Protein AF-A0A6I7QFS3-F1 (afdb_monomer)

Structure (mmCIF, N/CA/C/O backbone):
data_AF-A0A6I7QFS3-F1
#
_entry.id   AF-A0A6I7QFS3-F1
#
loop_
_atom_site.group_PDB
_atom_site.id
_atom_site.type_symbol
_atom_site.label_atom_id
_atom_site.label_alt_id
_atom_site.label_comp_id
_atom_site.label_asym_id
_atom_site.label_entity_id
_atom_site.label_seq_id
_atom_site.pdbx_PDB_ins_code
_atom_site.Cartn_x
_atom_site.Cartn_y
_atom_site.Cartn_z
_atom_site.occupancy
_atom_site.B_iso_or_equiv
_atom_site.auth_seq_id
_atom_site.auth_comp_id
_atom_site.auth_asym_id
_atom_site.auth_atom_id
_atom_site.pdbx_PDB_model_num
ATOM 1 N N . MET A 1 1 ? -17.025 -2.621 17.601 1.00 72.44 1 MET A N 1
ATOM 2 C CA . MET A 1 1 ? -15.730 -2.812 16.902 1.00 72.44 1 MET A CA 1
ATOM 3 C C . MET A 1 1 ? -15.486 -1.619 15.995 1.00 72.44 1 MET A C 1
ATOM 5 O O . MET A 1 1 ? -16.451 -1.124 15.425 1.00 72.44 1 MET A O 1
ATOM 9 N N . LYS A 1 2 ? -14.246 -1.127 15.874 1.00 81.94 2 LYS A N 1
ATOM 10 C CA . LYS A 1 2 ? -13.937 -0.115 14.851 1.00 81.94 2 LYS A CA 1
ATOM 11 C C . LYS A 1 2 ? -13.997 -0.781 13.469 1.00 81.94 2 LYS A C 1
ATOM 13 O O . LYS A 1 2 ? -13.547 -1.924 13.361 1.00 81.94 2 LYS A O 1
ATOM 18 N N . PRO A 1 3 ? -14.548 -0.113 12.443 1.00 92.62 3 PRO A N 1
ATOM 19 C CA . PRO A 1 3 ? -14.563 -0.658 11.091 1.00 92.62 3 PRO A CA 1
ATOM 20 C C . PRO A 1 3 ? -13.133 -0.920 10.609 1.00 92.62 3 PRO A C 1
ATOM 22 O O . PRO A 1 3 ? -12.203 -0.186 10.962 1.00 92.62 3 PRO A O 1
ATOM 25 N N . PHE A 1 4 ? -12.952 -1.981 9.821 1.00 96.12 4 PHE A N 1
ATOM 26 C CA . PHE A 1 4 ? -11.658 -2.269 9.213 1.00 96.12 4 PHE A CA 1
ATOM 27 C C . PHE A 1 4 ? -11.328 -1.173 8.184 1.00 96.12 4 PHE A C 1
ATOM 29 O O . PHE A 1 4 ? -12.190 -0.830 7.370 1.00 96.12 4 PHE A O 1
ATOM 36 N N . PRO A 1 5 ? -10.128 -0.572 8.231 1.00 96.25 5 PRO A N 1
ATOM 37 C CA . PRO A 1 5 ? -9.757 0.484 7.300 1.00 96.25 5 PRO A CA 1
ATOM 38 C C . PRO A 1 5 ? -9.605 -0.092 5.892 1.00 96.25 5 PRO A C 1
ATOM 40 O O . PRO A 1 5 ? -8.934 -1.100 5.703 1.00 96.25 5 PRO A O 1
ATOM 43 N N . LEU A 1 6 ? -10.192 0.581 4.905 1.00 96.81 6 LEU A N 1
ATOM 44 C CA . LEU A 1 6 ? -10.056 0.228 3.496 1.00 96.81 6 LEU A CA 1
ATOM 45 C C . LEU A 1 6 ? -9.241 1.302 2.782 1.00 96.81 6 LEU A C 1
ATOM 47 O O . LEU A 1 6 ? -9.631 2.470 2.745 1.00 96.81 6 LEU A O 1
ATOM 51 N N . TYR A 1 7 ? -8.110 0.898 2.212 1.00 96.56 7 TYR A N 1
ATOM 52 C CA . TYR A 1 7 ? -7.267 1.748 1.378 1.00 96.56 7 TYR A CA 1
ATOM 53 C C . TYR A 1 7 ? -7.291 1.223 -0.055 1.00 96.56 7 TYR A C 1
ATOM 55 O O . TYR A 1 7 ? -7.169 0.022 -0.282 1.00 96.56 7 TYR A O 1
ATOM 63 N N . ARG A 1 8 ? -7.452 2.126 -1.028 1.00 96.38 8 ARG A N 1
ATOM 64 C CA . ARG A 1 8 ? -7.285 1.786 -2.444 1.00 96.38 8 ARG A CA 1
ATOM 65 C C . ARG A 1 8 ? -5.796 1.765 -2.770 1.00 96.38 8 ARG A C 1
ATOM 67 O O . ARG A 1 8 ? -5.083 2.692 -2.389 1.00 96.38 8 ARG A O 1
ATOM 74 N N . GLN A 1 9 ? -5.352 0.732 -3.475 1.00 95.00 9 GLN A N 1
ATOM 75 C CA . GLN A 1 9 ? -4.007 0.708 -4.039 1.00 95.00 9 GLN A CA 1
ATOM 76 C C . GLN A 1 9 ? -3.914 1.740 -5.169 1.00 95.00 9 GLN A C 1
ATOM 78 O O . GLN A 1 9 ? -4.835 1.857 -5.980 1.00 95.00 9 GLN A O 1
ATOM 83 N N . HIS A 1 10 ? -2.839 2.527 -5.176 1.00 90.88 10 HIS A N 1
ATOM 84 C CA . HIS A 1 10 ? -2.626 3.569 -6.182 1.00 90.88 10 HIS A CA 1
ATOM 85 C C . HIS A 1 10 ? -1.913 3.022 -7.420 1.00 90.88 10 HIS A C 1
ATOM 87 O O . HIS A 1 10 ? -2.199 3.473 -8.524 1.00 90.88 10 HIS A O 1
ATOM 93 N N . ASP A 1 11 ? -1.033 2.038 -7.230 1.00 93.38 11 ASP A N 1
ATOM 94 C CA . ASP A 1 11 ? -0.388 1.280 -8.296 1.00 93.38 11 ASP A CA 1
ATOM 95 C C . ASP A 1 11 ? -0.921 -0.165 -8.343 1.00 93.38 11 ASP A C 1
ATOM 97 O O . ASP A 1 11 ? -1.399 -0.705 -7.338 1.00 93.38 11 ASP A O 1
ATOM 101 N N . GLN A 1 12 ? -0.849 -0.815 -9.507 1.00 93.69 12 GLN A N 1
ATOM 102 C CA . GLN A 1 12 ? -1.225 -2.224 -9.653 1.00 93.69 12 GLN A CA 1
ATOM 103 C C . GLN A 1 12 ? -0.363 -3.132 -8.758 1.00 93.69 12 GLN A C 1
ATOM 105 O O . GLN A 1 12 ? -0.874 -4.100 -8.191 1.00 93.69 12 GLN A O 1
ATOM 110 N N . MET A 1 13 ? 0.906 -2.769 -8.566 1.00 95.44 13 MET A N 1
ATOM 111 C CA . MET A 1 13 ? 1.901 -3.551 -7.833 1.00 95.44 13 MET A CA 1
ATOM 112 C C . MET A 1 13 ? 1.851 -3.329 -6.311 1.00 95.44 13 MET A C 1
ATOM 114 O O . MET A 1 13 ? 2.469 -4.068 -5.548 1.00 95.44 13 MET A O 1
ATOM 118 N N . ASP A 1 14 ? 1.061 -2.359 -5.839 1.00 95.81 14 ASP A N 1
ATOM 119 C CA . ASP A 1 14 ? 0.933 -1.996 -4.419 1.00 95.81 14 ASP A CA 1
ATOM 120 C C . ASP A 1 14 ? -0.022 -2.890 -3.613 1.00 95.81 14 ASP A C 1
ATOM 122 O O . ASP A 1 14 ? -0.357 -2.557 -2.469 1.00 95.81 14 ASP A O 1
ATOM 126 N N . CYS A 1 15 ? -0.504 -3.999 -4.173 1.00 95.75 15 CYS A N 1
ATOM 127 C CA . CYS A 1 15 ? -1.498 -4.844 -3.512 1.00 95.75 15 CYS A CA 1
ATOM 128 C C . CYS A 1 15 ? -1.035 -5.292 -2.109 1.00 95.75 15 CYS A C 1
ATOM 130 O O . CYS A 1 15 ? -1.772 -5.132 -1.136 1.00 95.75 15 CYS A O 1
ATOM 132 N N . GLY A 1 16 ? 0.216 -5.743 -1.964 1.00 96.19 16 GLY A N 1
ATOM 133 C CA . GLY A 1 16 ? 0.781 -6.147 -0.672 1.00 96.19 16 GLY A CA 1
ATOM 134 C C . GLY A 1 16 ? 0.980 -4.991 0.3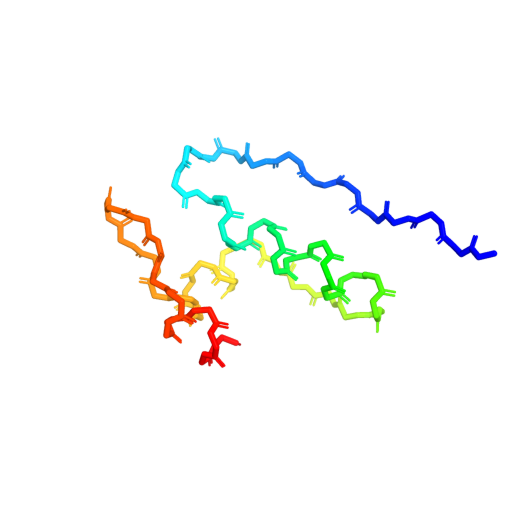20 1.00 96.19 16 GLY A C 1
ATOM 135 O O . GLY A 1 16 ? 0.402 -5.045 1.409 1.00 96.19 16 GLY A O 1
ATOM 136 N N . PRO A 1 17 ? 1.720 -3.915 -0.023 1.00 97.00 17 PRO A N 1
ATOM 137 C CA . PRO A 1 17 ? 1.901 -2.756 0.859 1.00 97.00 17 PRO A CA 1
ATOM 138 C C . PRO A 1 17 ? 0.581 -2.109 1.294 1.00 97.00 17 PRO A C 1
ATOM 140 O O . PRO A 1 17 ? 0.444 -1.675 2.438 1.00 97.00 17 PRO A O 1
ATOM 143 N N . THR A 1 18 ? -0.427 -2.084 0.416 1.00 97.75 18 THR A N 1
ATOM 144 C CA . THR A 1 18 ? -1.759 -1.556 0.744 1.00 97.75 18 THR A CA 1
ATOM 145 C C . THR A 1 18 ? -2.469 -2.439 1.772 1.00 97.75 18 THR A C 1
ATOM 147 O O . THR A 1 18 ? -3.009 -1.921 2.753 1.00 97.75 18 THR A O 1
ATOM 150 N N . CYS A 1 19 ? -2.423 -3.766 1.612 1.00 97.44 19 CYS A N 1
ATOM 151 C CA . CYS A 1 19 ? -2.934 -4.710 2.608 1.00 97.44 19 CYS A CA 1
ATOM 152 C C . CYS A 1 19 ? -2.228 -4.548 3.958 1.00 97.44 19 CYS A C 1
ATOM 154 O O . CYS A 1 19 ? -2.894 -4.435 4.990 1.00 97.44 19 CYS A O 1
ATOM 156 N N . LEU A 1 20 ? -0.896 -4.437 3.953 1.00 97.19 20 LEU A N 1
ATOM 157 C CA . LEU A 1 20 ? -0.107 -4.224 5.165 1.00 97.19 20 LEU A CA 1
ATOM 158 C C . LEU A 1 20 ? -0.493 -2.910 5.863 1.00 97.19 20 LEU A C 1
ATOM 160 O O . LEU A 1 20 ? -0.642 -2.878 7.086 1.00 97.19 20 LEU A O 1
ATOM 164 N N . ARG A 1 21 ? -0.769 -1.844 5.098 1.00 97.50 21 ARG A N 1
ATOM 165 C CA . ARG A 1 21 ? -1.276 -0.571 5.631 1.00 97.50 21 ARG A CA 1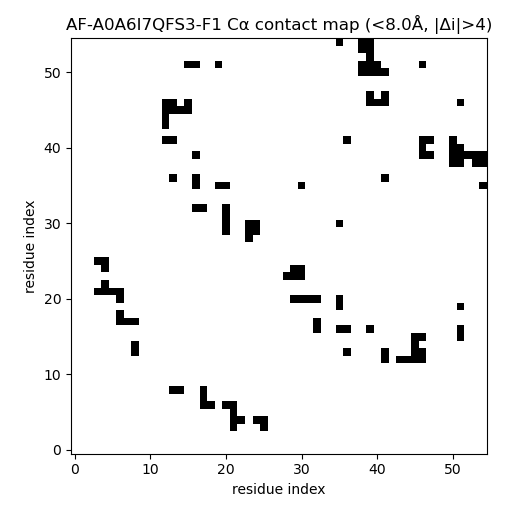
ATOM 166 C C . ARG A 1 21 ? -2.631 -0.721 6.314 1.00 97.50 21 ARG A C 1
ATOM 168 O O . ARG A 1 21 ? -2.829 -0.148 7.387 1.00 97.50 21 ARG A O 1
ATOM 175 N N . MET A 1 22 ? -3.565 -1.452 5.703 1.00 97.88 22 MET A N 1
ATOM 176 C CA . MET A 1 22 ? -4.891 -1.691 6.282 1.00 97.88 22 MET A CA 1
ATOM 177 C C . MET A 1 22 ? -4.783 -2.464 7.603 1.00 97.88 22 MET A C 1
ATOM 179 O O . MET A 1 22 ? -5.327 -2.027 8.618 1.00 97.88 22 MET A O 1
ATOM 183 N N . VAL A 1 23 ? -4.006 -3.551 7.625 1.00 97.19 23 VAL A N 1
ATOM 184 C CA . VAL A 1 23 ? -3.770 -4.352 8.837 1.00 97.19 23 VAL A CA 1
ATOM 185 C C . VAL A 1 23 ? -3.099 -3.512 9.926 1.00 97.19 23 VAL A C 1
ATOM 187 O O . VAL A 1 23 ? -3.607 -3.427 11.044 1.00 97.19 23 VAL A O 1
ATOM 190 N N . ALA A 1 24 ? -2.011 -2.807 9.607 1.00 96.88 24 ALA A N 1
ATOM 191 C CA . ALA A 1 24 ? -1.315 -1.944 10.559 1.00 96.88 24 ALA A CA 1
ATOM 192 C C . ALA A 1 24 ? -2.251 -0.890 11.172 1.00 96.88 24 ALA A C 1
ATOM 194 O O . ALA A 1 24 ? -2.302 -0.739 12.396 1.00 96.88 24 ALA A O 1
ATOM 195 N N . LYS A 1 25 ? -3.048 -0.215 10.333 1.00 97.06 25 LYS A N 1
ATOM 196 C CA . LYS A 1 25 ? -4.020 0.797 10.763 1.00 97.06 25 LYS A CA 1
ATOM 197 C C . LYS A 1 25 ? -5.111 0.206 11.650 1.00 97.06 25 LYS A C 1
ATOM 199 O O . LYS A 1 25 ? -5.506 0.858 12.619 1.00 97.06 25 LYS A O 1
ATOM 204 N N . HIS A 1 26 ? -5.577 -1.008 11.358 1.00 96.62 26 HIS A N 1
ATOM 205 C CA . HIS A 1 26 ? -6.543 -1.713 12.199 1.00 96.62 26 HIS A CA 1
ATOM 206 C C . HIS A 1 26 ? -6.000 -1.937 13.619 1.00 96.62 26 HIS A C 1
ATOM 208 O O . HIS A 1 26 ? -6.723 -1.742 14.594 1.00 96.62 26 HIS A O 1
ATOM 214 N N . HIS A 1 27 ? -4.702 -2.223 13.740 1.00 96.38 27 HIS A N 1
ATOM 215 C CA . HIS A 1 27 ? -3.994 -2.371 15.016 1.00 96.38 27 HIS A CA 1
ATOM 216 C C . HIS A 1 27 ? -3.424 -1.054 15.581 1.00 96.38 27 HIS A C 1
ATOM 218 O O . HIS A 1 27 ? -2.579 -1.072 16.474 1.00 96.38 27 HIS A O 1
ATOM 224 N N . GLY A 1 28 ? -3.867 0.104 15.080 1.00 95.94 28 GLY A N 1
ATOM 225 C CA . GLY A 1 28 ? -3.482 1.422 15.601 1.00 95.94 28 GLY A CA 1
ATOM 226 C C . GLY A 1 28 ? -2.113 1.93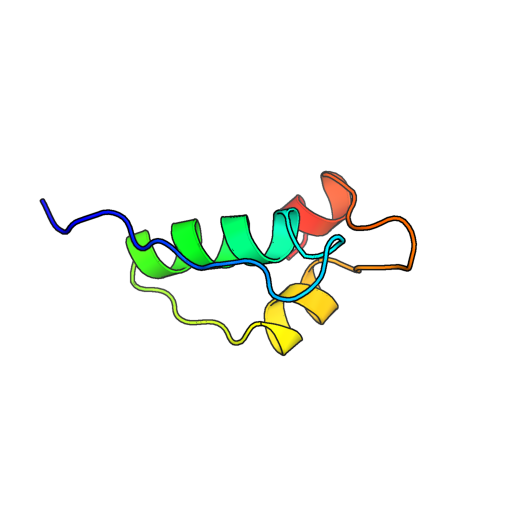9 15.143 1.00 95.94 28 GLY A C 1
ATOM 227 O O . GLY A 1 28 ? -1.717 3.037 15.538 1.00 95.94 28 GLY A O 1
ATOM 228 N N . ARG A 1 29 ? -1.403 1.210 14.277 1.00 96.3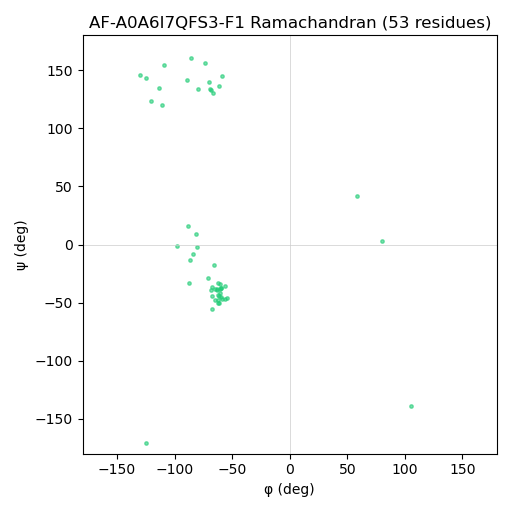8 29 ARG A N 1
ATOM 229 C CA . ARG A 1 29 ? -0.117 1.632 13.707 1.00 96.38 29 ARG A CA 1
ATOM 230 C C . ARG A 1 29 ? -0.325 2.424 12.420 1.00 96.38 29 ARG A C 1
ATOM 232 O O . ARG A 1 29 ? -1.198 2.112 11.616 1.00 96.38 29 ARG A O 1
ATOM 239 N N . HIS A 1 30 ? 0.483 3.457 12.218 1.00 96.12 30 HIS A N 1
ATOM 240 C CA . HIS A 1 30 ? 0.383 4.334 11.055 1.00 96.12 30 HIS A CA 1
ATOM 241 C C . HIS A 1 30 ? 1.691 4.309 10.277 1.00 96.12 30 HIS A C 1
ATOM 243 O O . HIS A 1 30 ? 2.738 4.642 10.821 1.00 96.12 30 HIS A O 1
ATOM 249 N N . TYR A 1 31 ? 1.604 3.954 8.998 1.00 96.50 31 TYR A N 1
ATOM 250 C CA . TYR A 1 31 ? 2.720 3.980 8.060 1.00 96.50 31 TYR A CA 1
ATOM 251 C C . TYR A 1 31 ? 2.296 4.717 6.789 1.00 96.50 31 TYR A C 1
ATOM 253 O O . TYR A 1 31 ? 1.129 4.648 6.375 1.00 96.50 31 TYR A O 1
ATOM 261 N N . SER A 1 32 ? 3.235 5.439 6.180 1.00 95.50 32 SER A N 1
ATOM 262 C CA . SER A 1 32 ? 3.057 5.983 4.834 1.00 95.50 32 SER A CA 1
ATOM 263 C C . SER A 1 32 ? 3.160 4.860 3.799 1.00 95.50 32 SER A C 1
ATOM 265 O O . SER A 1 32 ? 3.785 3.829 4.052 1.00 95.50 32 SER A O 1
ATOM 267 N N . MET A 1 33 ? 2.560 5.058 2.621 1.00 94.81 33 MET A N 1
ATOM 268 C CA . MET A 1 33 ? 2.703 4.093 1.523 1.00 94.81 33 MET A CA 1
ATOM 269 C C . MET A 1 33 ? 4.164 3.934 1.108 1.00 94.81 33 MET A C 1
ATOM 271 O O . MET A 1 33 ? 4.613 2.810 0.923 1.00 94.81 33 MET A O 1
ATOM 275 N N . ASP A 1 34 ? 4.919 5.031 1.034 1.00 95.19 34 ASP A N 1
ATOM 276 C CA . ASP A 1 34 ? 6.325 4.987 0.620 1.00 95.19 34 ASP A CA 1
ATOM 277 C C . ASP A 1 34 ? 7.199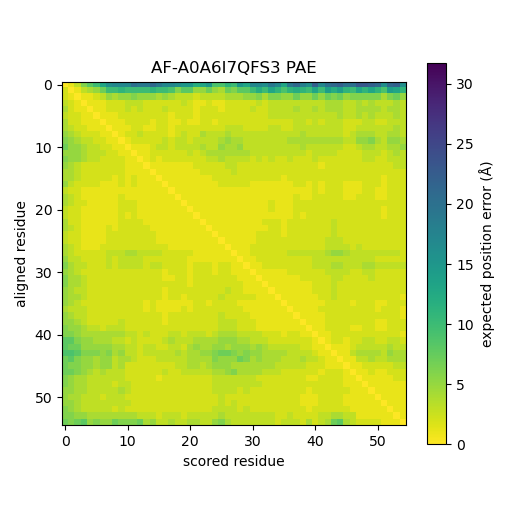 4.214 1.610 1.00 95.19 34 ASP A C 1
ATOM 279 O O . ASP A 1 34 ? 8.048 3.428 1.197 1.00 95.19 34 ASP A O 1
ATOM 283 N N . SER A 1 35 ? 6.940 4.353 2.917 1.00 96.25 35 SER A N 1
ATOM 284 C CA . SER A 1 35 ? 7.636 3.564 3.937 1.00 96.25 35 SER A CA 1
ATOM 285 C C . SER A 1 35 ? 7.359 2.071 3.770 1.00 96.25 35 SER A C 1
ATOM 287 O O . SER A 1 35 ? 8.289 1.272 3.840 1.00 96.25 35 SER A O 1
ATOM 289 N N . LEU A 1 36 ? 6.103 1.692 3.520 1.00 96.38 36 LEU A N 1
ATOM 290 C CA . LEU A 1 36 ? 5.734 0.290 3.331 1.00 96.38 36 LEU A CA 1
ATOM 291 C C . LEU A 1 36 ? 6.308 -0.284 2.0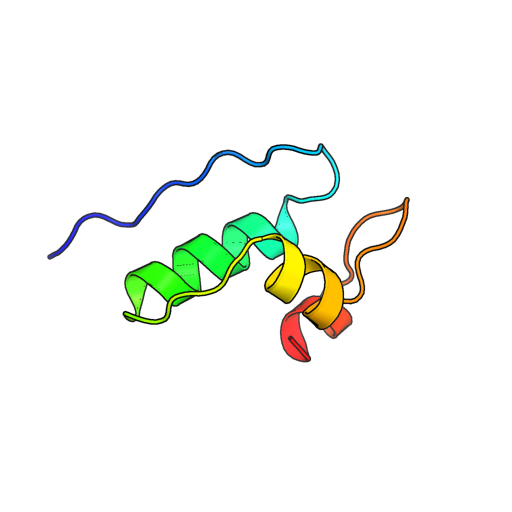39 1.00 96.38 36 LEU A C 1
ATOM 293 O O . LEU A 1 36 ? 6.794 -1.402 2.070 1.00 96.38 36 LEU A O 1
ATOM 297 N N . ARG A 1 37 ? 6.324 0.486 0.946 1.00 95.56 37 ARG A N 1
ATOM 298 C CA . ARG A 1 37 ? 6.963 0.098 -0.322 1.00 95.56 37 ARG A CA 1
ATOM 299 C C . ARG A 1 37 ? 8.452 -0.194 -0.145 1.00 95.56 37 ARG A C 1
ATOM 301 O O . ARG A 1 37 ? 8.936 -1.213 -0.630 1.00 95.56 37 ARG A O 1
ATOM 308 N N . GLN A 1 38 ? 9.165 0.687 0.562 1.00 95.75 38 GLN A N 1
ATOM 309 C CA . GLN A 1 38 ? 10.588 0.495 0.852 1.00 95.75 38 GLN A CA 1
ATOM 310 C C . GLN A 1 38 ? 10.822 -0.727 1.742 1.00 95.75 38 GLN A C 1
ATOM 312 O O . GLN A 1 38 ? 11.660 -1.563 1.422 1.00 95.75 38 GLN A O 1
ATOM 317 N N . LYS A 1 39 ? 10.055 -0.853 2.829 1.00 96.19 39 LYS A N 1
ATOM 318 C CA . LYS A 1 39 ? 10.158 -1.969 3.777 1.00 96.19 39 LYS A CA 1
ATOM 319 C C . LYS A 1 39 ? 9.829 -3.319 3.146 1.00 96.19 39 LYS A C 1
ATOM 321 O O . LYS A 1 39 ? 10.507 -4.292 3.430 1.00 96.19 39 LYS A O 1
ATOM 326 N N . SER A 1 40 ? 8.831 -3.366 2.266 1.00 96.31 40 SER A N 1
ATOM 327 C CA . SER A 1 40 ? 8.411 -4.598 1.598 1.00 96.31 40 SER A CA 1
ATOM 328 C C . SER A 1 40 ? 9.277 -4.989 0.402 1.00 96.31 40 SER A C 1
ATOM 330 O O . SER A 1 40 ? 8.965 -5.981 -0.256 1.00 96.31 40 SER A O 1
ATOM 332 N N . GLY A 1 41 ? 10.284 -4.181 0.053 1.00 94.75 41 GLY A N 1
ATOM 333 C CA . GLY A 1 41 ? 11.152 -4.428 -1.097 1.00 94.75 41 GLY A CA 1
ATOM 334 C C . GLY A 1 41 ? 10.396 -4.509 -2.425 1.00 94.75 41 GLY A C 1
ATOM 335 O O . GLY A 1 41 ? 10.679 -5.397 -3.226 1.00 94.75 41 GLY A O 1
ATOM 336 N N . ILE A 1 42 ? 9.408 -3.629 -2.651 1.00 94.81 42 ILE A N 1
ATOM 337 C CA . ILE A 1 42 ? 8.617 -3.658 -3.891 1.00 94.81 42 ILE A CA 1
ATOM 338 C C . ILE A 1 42 ? 9.499 -3.424 -5.124 1.00 94.81 42 ILE A C 1
ATOM 340 O O . ILE A 1 42 ? 10.340 -2.523 -5.147 1.00 94.81 42 ILE A O 1
ATOM 344 N N . ASN A 1 43 ? 9.281 -4.217 -6.168 1.00 91.12 43 ASN A N 1
ATOM 345 C CA . ASN A 1 43 ? 9.921 -4.070 -7.469 1.00 91.12 43 ASN A CA 1
ATOM 346 C C . ASN A 1 43 ? 8.858 -3.969 -8.586 1.00 91.12 43 ASN A C 1
ATOM 348 O O . ASN A 1 43 ? 7.661 -3.841 -8.324 1.00 91.12 43 ASN A O 1
ATOM 352 N N . ARG A 1 44 ? 9.284 -4.017 -9.855 1.00 90.25 44 ARG A N 1
ATOM 353 C CA . ARG A 1 44 ? 8.371 -3.947 -11.016 1.00 90.25 44 ARG A CA 1
ATOM 354 C C . ARG A 1 44 ? 7.429 -5.153 -11.144 1.00 90.25 44 ARG A C 1
ATOM 356 O O . ARG A 1 44 ? 6.438 -5.058 -11.855 1.00 90.25 44 ARG A O 1
ATOM 363 N N . GLU A 1 45 ? 7.737 -6.259 -10.475 1.00 92.38 45 GLU A N 1
ATOM 364 C CA . GLU A 1 45 ? 6.937 -7.491 -10.412 1.00 92.38 45 GLU A CA 1
ATOM 365 C C . GLU A 1 45 ? 6.087 -7.561 -9.132 1.00 92.38 45 GLU A C 1
ATOM 367 O O . GLU A 1 45 ? 5.285 -8.479 -8.968 1.00 92.38 45 GLU A O 1
ATOM 372 N N . GLY A 1 46 ? 6.188 -6.555 -8.258 1.00 93.38 46 GLY A N 1
ATOM 373 C CA . GLY A 1 46 ? 5.398 -6.431 -7.042 1.00 93.38 46 GLY A CA 1
ATOM 374 C C . GLY A 1 46 ? 6.206 -6.756 -5.800 1.00 93.38 46 GLY A C 1
ATOM 375 O O . GLY A 1 46 ? 7.344 -6.317 -5.650 1.00 93.38 46 GLY A O 1
ATOM 376 N N . VAL A 1 47 ? 5.579 -7.470 -4.868 1.00 96.25 47 VAL A N 1
ATOM 377 C CA . VAL A 1 47 ? 6.184 -7.848 -3.588 1.00 96.25 47 VAL A CA 1
ATOM 378 C C . VAL A 1 47 ? 6.113 -9.354 -3.400 1.00 96.25 47 VAL A C 1
ATOM 380 O O . VAL A 1 47 ? 5.119 -9.992 -3.752 1.00 96.25 47 VAL A O 1
ATOM 383 N N . SER A 1 48 ? 7.151 -9.924 -2.798 1.00 96.56 48 SER A N 1
ATOM 384 C CA . SER A 1 48 ? 7.132 -11.314 -2.351 1.00 96.56 48 SER A CA 1
ATOM 385 C C . SER A 1 48 ? 6.525 -11.422 -0.949 1.00 96.56 48 SER A C 1
ATOM 387 O O . SER A 1 48 ? 6.489 -10.454 -0.186 1.00 96.56 48 SER A O 1
ATOM 389 N N . LEU A 1 49 ? 6.080 -12.623 -0.571 1.00 95.38 49 LEU A N 1
ATOM 390 C CA . LEU A 1 49 ? 5.651 -12.888 0.807 1.00 95.38 49 LEU A CA 1
ATOM 391 C C . LEU A 1 49 ? 6.793 -12.705 1.814 1.00 95.38 49 LEU A C 1
ATOM 393 O O . LEU A 1 49 ? 6.544 -12.253 2.928 1.00 95.38 49 LEU A O 1
ATOM 397 N N . LEU A 1 50 ? 8.031 -13.012 1.412 1.00 96.38 50 LEU A N 1
ATOM 398 C CA . LEU A 1 50 ? 9.213 -12.764 2.235 1.00 96.38 50 LEU A CA 1
ATOM 399 C C . LEU A 1 50 ? 9.378 -11.264 2.509 1.00 96.38 50 LEU A C 1
ATOM 401 O O . LEU A 1 50 ? 9.443 -10.875 3.668 1.00 96.38 50 LEU A O 1
ATOM 405 N N . GLY A 1 51 ? 9.322 -10.426 1.467 1.00 96.44 51 GLY A N 1
ATOM 406 C CA . GLY A 1 51 ? 9.417 -8.972 1.625 1.00 96.44 51 GLY A CA 1
ATOM 407 C C . GLY A 1 51 ? 8.308 -8.406 2.514 1.00 96.44 51 GLY A C 1
ATOM 408 O O . GLY A 1 51 ? 8.554 -7.536 3.338 1.00 96.44 51 GLY A O 1
ATOM 409 N N . ILE A 1 52 ? 7.088 -8.946 2.428 1.00 96.50 52 ILE A N 1
ATOM 410 C CA . ILE A 1 52 ? 5.995 -8.569 3.337 1.00 96.50 52 ILE A CA 1
ATOM 411 C C . ILE A 1 52 ? 6.252 -9.011 4.784 1.00 96.50 52 ILE A C 1
ATOM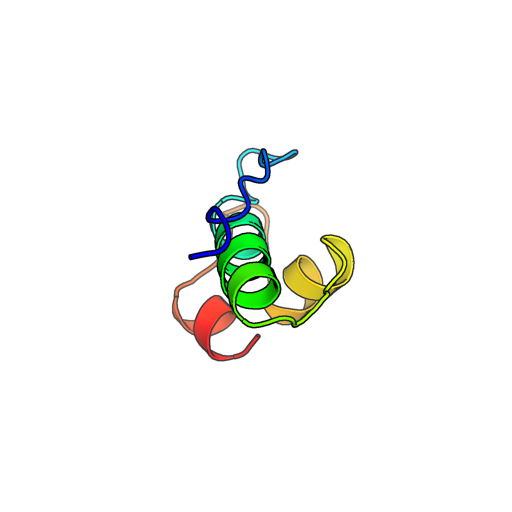 413 O O . ILE A 1 52 ? 5.884 -8.286 5.704 1.00 96.50 52 ILE A O 1
ATOM 417 N N . SER A 1 53 ? 6.866 -10.175 5.002 1.00 96.12 53 SER A N 1
ATOM 418 C CA . SER A 1 53 ? 7.198 -10.668 6.344 1.00 96.12 53 SER A CA 1
ATOM 419 C C . SER A 1 53 ? 8.326 -9.877 7.013 1.00 96.12 53 SER A C 1
ATOM 421 O O . SER A 1 53 ? 8.377 -9.834 8.240 1.00 96.12 53 SER A O 1
ATOM 423 N N . GLU A 1 54 ? 9.239 -9.303 6.230 1.00 93.88 54 GLU A N 1
ATOM 424 C CA . GLU A 1 54 ? 10.383 -8.520 6.720 1.00 93.88 54 GLU A CA 1
ATOM 425 C C . GLU A 1 54 ? 10.055 -7.029 6.947 1.00 93.88 54 GLU A C 1
ATOM 427 O O . GLU A 1 54 ? 10.830 -6.321 7.596 1.0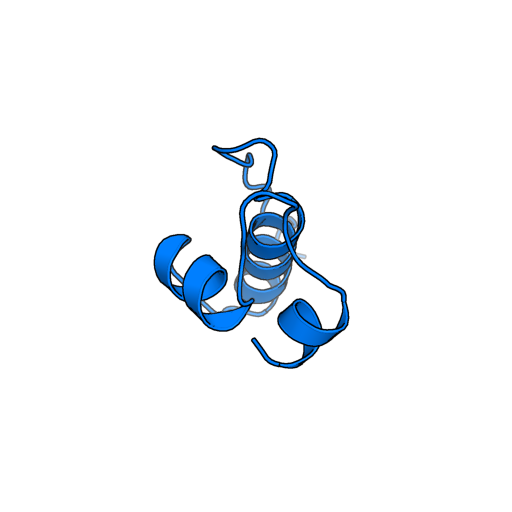0 93.88 54 GLU A O 1
ATOM 432 N N . ALA A 1 55 ? 8.911 -6.551 6.441 1.00 91.31 55 ALA A N 1
ATOM 433 C CA . ALA A 1 55 ? 8.504 -5.141 6.447 1.00 91.31 55 ALA A CA 1
ATOM 434 C C . ALA A 1 55 ? 8.043 -4.588 7.813 1.00 91.31 55 ALA A C 1
ATOM 436 O O . ALA A 1 55 ? 8.426 -3.431 8.153 1.00 91.31 55 ALA A O 1
#

Foldseek 3Di:
DPDQDQDDDPDPQLPLLRVVQSVCVVVVHHDDSVRSCVQQVQDPNHGDPVSSVRD

Mean predicted aligned error: 2.66 Å

Sequence (55 aa):
MKPFPLYRQHDQMDCGPTCLRMVAKHHGRHYSMDSLRQKSGINREGVSLLGISEA

pLDDT: mean 94.85, std 3.95, range [72.44, 97.88]

Nearest PDB structures (foldseek):
  3k8u-assembly1_A  TM=9.544E-01  e=5.776E-04  Streptococcus mutans
  8vp5-assembly1_B  TM=9.683E-01  e=4.209E-03  Acetivibrio thermocellus ATCC 27405
  7t56-assembly1_B  TM=9.537E-01  e=1.214E-02  Acetivibrio thermocellus
  8vp9-assembly1_A  TM=9.628E-01  e=1.582E-02  Acetivibrio thermocellus ATCC 27405
  8vp9-assembly1_B  TM=9.707E-01  e=3.997E-02  Acetivibrio thermocellus ATCC 27405

Solvent-accessible surface area (backbone atoms only — not comparable to full-atom values): 3342 Å² total; per-residue (Å²): 131,82,80,78,58,85,67,83,58,89,50,90,55,32,56,59,46,37,51,51,45,25,54,36,45,63,74,73,42,86,76,55,70,68,58,36,37,62,43,18,60,55,52,99,91,17,60,52,73,65,28,58,74,72,80
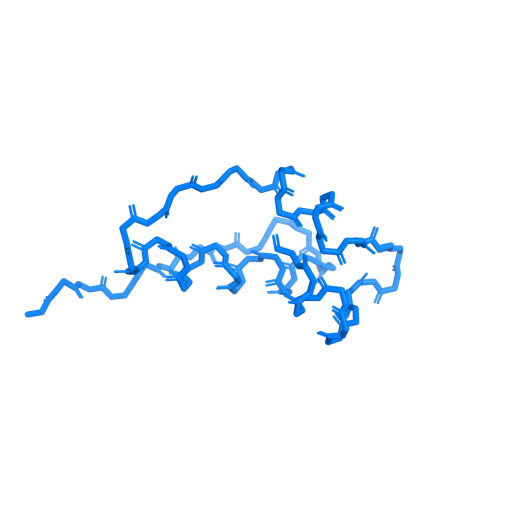
Radius of gyration: 10.87 Å; Cα contacts (8 Å, |Δi|>4): 67; chains: 1; bounding box: 27×19×28 Å

Secondary structure (DSSP, 8-state):
-PPPP----SSGGGHHHHHHHHHHHHTT----HHHHHHHTT-BTTB--HHHHHH-